Protein AF-A0A3M1D9M0-F1 (afdb_monomer_lite)

pLDDT: mean 82.77, std 16.6, range [44.84, 98.38]

Foldseek 3Di:
DDDDDDPVNVVVVVVPDDDDPPCPPVPPPDPPDPDDPDPPDDDDDDDDDDDDDDCLQWQDVCVVPPVDDHDPQWDWDDQPHGIIIDHPVCVVNVVCSNVPVVPDDDDDDDDDPDDDPLQSVCCQFFVGSPVPGHGPSVVVVVVSD

Sequence (145 aa):
MPRPLSRRSILAGLATTGLLPSASGLLLPRRALAAPPAPDALRFVFVFASGGWDTTRVFAPEFDNGAVDMEADAERATAGNIPFVDHPQRPSVRAFMAANHHRMLVINGVLVRAIAHEICTMLVLTGTSSGFDPDWPTILAAAGE

Secondary structure (DSSP, 8-state):
-PPPPPHHHHHHHHTT----TTGGGTSS----PPPPPPTT---PPP----S---GGGTT---TT-TTS---TT-EEEEETTEEEEE-TT-HHHHHHHHHHGGG---------S-SSHHHHHHHHHHSSSSS-SPPHHHHHHHHT-

Radius of gyration: 27.48 Å; chains: 1; bounding box: 66×47×77 Å

Structure (mmCIF, N/CA/C/O backbone):
data_AF-A0A3M1D9M0-F1
#
_entry.id   AF-A0A3M1D9M0-F1
#
loop_
_atom_site.group_PDB
_atom_site.id
_atom_site.type_symbol
_atom_site.label_atom_id
_atom_site.label_alt_id
_atom_site.label_comp_id
_atom_site.label_asym_id
_atom_site.label_entity_id
_atom_site.label_seq_id
_atom_site.pdbx_PDB_ins_code
_atom_site.Cartn_x
_atom_site.Cartn_y
_atom_site.Cartn_z
_atom_site.occupancy
_atom_site.B_iso_or_equiv
_atom_site.auth_seq_id
_atom_site.auth_comp_id
_atom_site.auth_asym_id
_atom_site.auth_atom_id
_atom_site.pdbx_PDB_model_num
ATOM 1 N N . MET A 1 1 ? -47.153 31.332 34.568 1.00 46.56 1 MET A N 1
ATOM 2 C CA . MET A 1 1 ? -46.241 30.462 33.790 1.00 46.56 1 MET A CA 1
ATOM 3 C C . MET A 1 1 ? -44.882 30.435 34.477 1.00 46.56 1 MET A C 1
ATOM 5 O O . MET A 1 1 ? -44.347 31.516 34.703 1.00 46.56 1 MET A O 1
ATOM 9 N N . PRO A 1 2 ? -44.338 29.267 34.860 1.00 47.97 2 PRO A N 1
ATOM 10 C CA . PRO A 1 2 ? -42.996 29.194 35.429 1.00 47.97 2 PRO A CA 1
ATOM 11 C C . PRO A 1 2 ? -41.937 29.454 34.347 1.00 47.97 2 PRO A C 1
ATOM 13 O O . PRO A 1 2 ? -42.067 29.018 33.205 1.00 47.97 2 PRO A O 1
ATOM 16 N N . ARG A 1 3 ? -40.907 30.222 34.706 1.00 52.94 3 ARG A N 1
ATOM 17 C CA . ARG A 1 3 ? -39.818 30.656 33.820 1.00 52.94 3 ARG A CA 1
ATOM 18 C C . ARG A 1 3 ? -38.847 29.480 33.595 1.00 52.94 3 ARG A C 1
ATOM 20 O O . ARG A 1 3 ? -38.502 28.827 34.579 1.00 52.94 3 ARG A O 1
ATOM 27 N N . PRO A 1 4 ? -38.392 29.189 32.361 1.00 57.00 4 PRO A N 1
ATOM 28 C CA . PRO A 1 4 ? -37.486 28.069 32.116 1.00 57.00 4 PRO A CA 1
ATOM 29 C C . PRO A 1 4 ? -36.134 28.306 32.799 1.00 57.00 4 PRO A C 1
ATOM 31 O O . PRO A 1 4 ? -35.575 29.405 32.742 1.00 57.00 4 PRO A O 1
ATOM 34 N N . LEU A 1 5 ? -35.616 27.270 33.461 1.00 60.16 5 LEU A N 1
ATOM 35 C CA . LEU A 1 5 ? -34.327 27.314 34.147 1.00 60.16 5 LEU A CA 1
ATOM 36 C C . LEU A 1 5 ? -33.201 27.482 33.119 1.00 60.16 5 LEU A C 1
ATOM 38 O O . LEU A 1 5 ? -33.001 26.643 32.244 1.00 60.16 5 LEU A O 1
ATOM 42 N N . SER A 1 6 ? -32.457 28.581 33.226 1.00 71.94 6 SER A N 1
ATOM 43 C CA . SER A 1 6 ? -31.275 28.840 32.403 1.00 71.94 6 SER A CA 1
ATOM 44 C C . SER A 1 6 ? -30.044 28.191 33.033 1.00 71.94 6 SER A C 1
ATOM 46 O O . SER A 1 6 ? -29.883 28.215 34.254 1.00 71.94 6 SER A O 1
ATOM 48 N N . ARG A 1 7 ? -29.119 27.680 32.206 1.00 62.03 7 ARG A N 1
ATOM 49 C CA . ARG A 1 7 ? -27.813 27.148 32.652 1.00 62.03 7 ARG A CA 1
ATOM 50 C C . ARG A 1 7 ? -27.077 28.115 33.593 1.00 62.03 7 ARG A C 1
ATOM 52 O O . ARG A 1 7 ? -26.435 27.673 34.540 1.00 62.03 7 ARG A O 1
ATOM 59 N N . ARG A 1 8 ? -27.224 29.433 33.390 1.00 61.97 8 ARG A N 1
ATOM 60 C CA . ARG A 1 8 ? -26.645 30.463 34.277 1.00 61.97 8 ARG A CA 1
ATOM 61 C C . ARG A 1 8 ? -27.287 30.502 35.666 1.00 61.97 8 ARG A C 1
ATOM 63 O O . ARG A 1 8 ? -26.593 30.776 36.636 1.00 61.97 8 ARG A O 1
ATOM 70 N N . SER A 1 9 ? -28.580 30.208 35.776 1.00 59.84 9 SER A N 1
ATOM 71 C CA . SER A 1 9 ? -29.312 30.192 37.049 1.00 59.84 9 SER A CA 1
ATOM 72 C C . SER A 1 9 ? -28.898 29.011 37.933 1.00 59.84 9 SER A C 1
ATOM 74 O O . SER A 1 9 ? -28.847 29.146 39.150 1.00 59.84 9 SER A O 1
ATOM 76 N N . ILE A 1 10 ? -28.540 27.880 37.319 1.00 64.50 10 ILE A N 1
ATOM 77 C CA . ILE A 1 10 ? -28.060 26.677 38.018 1.00 64.50 10 ILE A CA 1
ATOM 78 C C . ILE A 1 10 ? -26.644 26.900 38.574 1.00 64.50 10 ILE A C 1
ATOM 80 O O . ILE A 1 10 ? -26.376 26.602 39.735 1.00 64.50 10 ILE A O 1
ATOM 84 N N . LEU A 1 11 ? -25.757 27.500 37.773 1.00 62.00 11 LEU A N 1
ATOM 85 C CA . LEU A 1 11 ? -24.395 27.856 38.192 1.00 62.00 11 LEU A CA 1
ATOM 86 C C . LEU A 1 11 ? -24.368 28.915 39.305 1.00 62.00 11 LEU A C 1
ATOM 88 O O . LEU A 1 11 ? -23.539 28.829 40.205 1.00 62.00 11 LEU A O 1
ATOM 92 N N . ALA A 1 12 ? -25.291 29.881 39.282 1.00 56.38 12 ALA A N 1
ATOM 93 C CA . ALA A 1 12 ? -25.406 30.891 40.336 1.00 56.38 12 ALA A CA 1
ATOM 94 C C . ALA A 1 12 ? -25.938 30.315 41.666 1.00 56.38 12 ALA A C 1
ATOM 96 O O . ALA A 1 12 ? -25.491 30.729 42.737 1.00 56.38 12 ALA A O 1
ATOM 97 N N . GLY A 1 13 ? -26.849 29.334 41.608 1.00 53.59 13 GLY A N 1
ATOM 98 C CA . GLY A 1 13 ? -27.367 28.645 42.797 1.00 53.59 13 GLY A CA 1
ATOM 99 C C . GLY A 1 13 ? -26.302 27.829 43.537 1.00 53.59 13 GLY A C 1
ATOM 100 O O . GLY A 1 13 ? -26.264 27.834 44.762 1.00 53.59 13 GLY A O 1
ATOM 101 N N . LEU A 1 14 ? -25.374 27.207 42.804 1.00 55.03 14 LEU A N 1
ATOM 102 C CA . LEU A 1 14 ? -24.268 26.430 43.381 1.00 55.03 14 LEU A CA 1
ATOM 103 C C . LEU A 1 14 ? -23.225 27.281 44.129 1.00 55.03 14 LEU A C 1
ATOM 105 O O . LEU A 1 14 ? -22.502 26.754 44.969 1.00 55.03 14 LEU A O 1
ATOM 109 N N . ALA A 1 15 ? -23.151 28.586 43.854 1.00 51.56 15 ALA A N 1
ATOM 110 C CA . ALA A 1 15 ? -22.187 29.489 44.484 1.00 51.56 15 ALA A CA 1
ATOM 111 C C . ALA A 1 15 ? -22.688 30.125 45.796 1.00 51.56 15 ALA A C 1
ATOM 113 O O . ALA A 1 15 ? -21.895 30.731 46.511 1.00 51.56 15 ALA A O 1
ATOM 114 N N . THR A 1 16 ? -23.985 30.025 46.118 1.00 52.72 16 THR A N 1
ATOM 115 C CA . THR A 1 16 ? -24.608 30.815 47.203 1.00 52.72 16 THR A CA 1
ATOM 116 C C . THR A 1 16 ? -25.132 30.002 48.387 1.00 52.72 16 THR A C 1
ATOM 118 O O . THR A 1 16 ? -25.431 30.583 49.427 1.00 52.72 16 THR A O 1
ATOM 121 N N . THR A 1 17 ? -25.155 28.670 48.314 1.00 50.72 17 THR A N 1
ATOM 122 C CA . THR A 1 17 ? -25.449 27.798 49.466 1.00 50.72 17 THR A CA 1
ATOM 123 C C . THR A 1 17 ? -24.166 27.185 50.021 1.00 50.72 17 THR A C 1
ATOM 125 O O . THR A 1 17 ? -23.873 26.008 49.814 1.00 50.72 17 THR A O 1
ATOM 128 N N . GLY A 1 18 ? -23.373 27.996 50.717 1.00 51.62 18 GLY A N 1
ATOM 129 C CA . GLY A 1 18 ? -22.315 27.496 51.587 1.00 51.62 18 GLY A CA 1
ATOM 130 C C . GLY A 1 18 ? -22.902 27.101 52.939 1.00 51.62 18 GLY A C 1
ATOM 131 O O . GLY A 1 18 ? -23.426 27.969 53.623 1.00 51.62 18 GLY A O 1
ATOM 132 N N . LEU A 1 19 ? -22.829 25.813 53.295 1.00 48.53 19 LEU A N 1
ATOM 133 C CA . LEU A 1 19 ? -22.708 25.276 54.663 1.00 48.53 19 LEU A CA 1
ATOM 134 C C . LEU A 1 19 ? -22.691 23.738 54.591 1.00 48.53 19 LEU A C 1
ATOM 136 O O . LEU A 1 19 ? -23.735 23.110 54.678 1.00 48.53 19 LEU A O 1
ATOM 140 N N . LEU A 1 20 ? -21.504 23.151 54.403 1.00 44.84 20 LEU A N 1
ATOM 141 C CA . LEU A 1 20 ? -21.073 21.845 54.934 1.00 44.84 20 LEU A CA 1
ATOM 142 C C . LEU A 1 20 ? -19.541 21.737 54.698 1.00 44.84 20 LEU A C 1
ATOM 144 O O . LEU A 1 20 ? -19.116 21.794 53.543 1.00 44.84 20 LEU A O 1
ATOM 148 N N . PRO A 1 21 ? -18.685 21.603 55.735 1.00 46.56 21 PRO A N 1
ATOM 149 C CA . PRO A 1 21 ? -17.212 21.619 55.613 1.00 46.56 21 PRO A CA 1
ATOM 150 C C . PRO A 1 21 ? -16.563 20.421 54.888 1.00 46.56 21 PRO A C 1
ATOM 152 O O . PRO A 1 21 ? -15.358 20.218 54.992 1.00 46.56 21 PRO A O 1
ATOM 155 N N . SER A 1 22 ? -17.320 19.606 54.156 1.00 48.50 22 SER A N 1
ATOM 156 C CA . SER A 1 22 ? -16.852 18.344 53.558 1.00 48.50 22 SER A CA 1
ATOM 157 C C . SER A 1 22 ? -16.580 18.418 52.047 1.00 48.50 22 SER A C 1
ATOM 159 O O . SER A 1 22 ? -16.273 17.402 51.428 1.00 48.50 22 SER A O 1
ATOM 161 N N . ALA A 1 23 ? -16.659 19.601 51.428 1.00 49.09 23 ALA A N 1
ATOM 162 C CA . ALA A 1 23 ? -16.561 19.752 49.970 1.00 49.09 23 ALA A CA 1
ATOM 163 C C . ALA A 1 23 ? -15.153 20.070 49.425 1.00 49.09 23 ALA A C 1
ATOM 165 O O . ALA A 1 23 ? -14.988 20.165 48.208 1.00 49.09 23 ALA A O 1
ATOM 166 N N . SER A 1 24 ? -14.115 20.166 50.267 1.00 48.50 24 SER A N 1
ATOM 167 C CA . SER A 1 24 ? -12.732 20.415 49.806 1.00 48.50 24 SER A CA 1
ATOM 168 C C . SER A 1 24 ? -12.184 19.314 48.880 1.00 48.50 24 SER A C 1
ATOM 170 O O . SER A 1 24 ? -11.196 19.529 48.186 1.00 48.50 24 SER A O 1
ATOM 172 N N . GLY A 1 25 ? -12.838 18.145 48.830 1.00 50.94 25 GLY A N 1
ATOM 173 C CA . GLY A 1 25 ? -12.520 17.052 47.905 1.00 50.94 25 GLY A CA 1
ATOM 174 C C . GLY A 1 25 ? -13.241 17.095 46.548 1.00 50.94 25 GLY A C 1
ATOM 175 O O . GLY A 1 25 ? -12.843 16.370 45.640 1.00 50.94 25 GLY A O 1
ATOM 176 N N . LEU A 1 26 ? -14.290 17.915 46.392 1.00 54.47 26 LEU A N 1
ATOM 177 C CA . LEU A 1 26 ? -15.140 17.950 45.187 1.00 54.47 26 LEU A CA 1
ATOM 178 C C . LEU A 1 26 ? -14.679 18.967 44.131 1.00 54.47 26 LEU A C 1
ATOM 180 O O . LEU A 1 26 ? -15.115 18.891 42.987 1.00 54.47 26 LEU A O 1
ATOM 184 N N . LEU A 1 27 ? -13.792 19.895 44.500 1.00 57.09 27 LEU A N 1
ATOM 185 C CA . LEU A 1 27 ? -13.224 20.909 43.599 1.00 57.09 27 LEU A CA 1
ATOM 186 C C . LEU A 1 27 ? -11.786 20.596 43.167 1.00 57.09 27 LEU A C 1
ATOM 188 O O . LEU A 1 27 ? -11.189 21.353 42.404 1.00 57.09 27 LEU A O 1
ATOM 192 N N . LEU A 1 28 ? -11.222 19.481 43.636 1.00 61.28 28 LEU A N 1
ATOM 193 C CA . LEU A 1 28 ? -9.940 19.006 43.138 1.00 61.28 28 LEU A CA 1
ATOM 194 C C . LEU A 1 28 ? -10.162 18.420 41.739 1.00 61.28 28 LEU A C 1
ATOM 196 O O . LEU A 1 28 ? -10.997 17.521 41.599 1.00 61.28 28 LEU A O 1
ATOM 200 N N . PRO A 1 29 ? -9.439 18.883 40.702 1.00 59.84 29 PRO A N 1
ATOM 201 C CA . PRO A 1 29 ? -9.513 18.275 39.386 1.00 59.84 29 PRO A CA 1
ATOM 202 C C . PRO A 1 29 ? -9.077 16.816 39.517 1.00 59.84 29 PRO A C 1
ATOM 204 O O . PRO A 1 29 ? -7.894 16.502 39.662 1.00 59.84 29 PRO A O 1
ATOM 207 N N . ARG A 1 30 ? -10.048 15.901 39.500 1.00 61.09 30 ARG A N 1
ATOM 208 C CA . ARG A 1 30 ? -9.755 14.484 39.347 1.00 61.09 30 ARG A CA 1
ATOM 209 C C . ARG A 1 30 ? -9.168 14.325 37.960 1.00 61.09 30 ARG A C 1
ATOM 211 O O . ARG A 1 30 ? -9.833 14.602 36.965 1.00 61.09 30 ARG A O 1
ATOM 218 N N . ARG A 1 31 ? -7.911 13.889 37.901 1.00 62.56 31 ARG A N 1
ATOM 219 C CA . ARG A 1 31 ? -7.340 13.369 36.663 1.00 62.56 31 ARG A CA 1
ATOM 220 C C . ARG A 1 31 ? -8.233 12.210 36.237 1.00 62.56 31 ARG A C 1
ATOM 222 O O . ARG A 1 31 ? -8.212 11.160 36.874 1.00 62.56 31 ARG A O 1
ATOM 229 N N . ALA A 1 32 ? -9.058 12.434 35.220 1.00 64.44 32 ALA A N 1
ATOM 230 C CA . ALA A 1 32 ? -9.734 11.359 34.524 1.00 64.44 32 ALA A CA 1
ATOM 231 C C . ALA A 1 32 ? -8.634 10.568 33.816 1.00 64.44 32 ALA A C 1
ATOM 233 O O . ALA A 1 32 ? -8.135 10.964 32.766 1.00 64.44 32 ALA A O 1
ATOM 234 N N . LEU A 1 33 ? -8.163 9.515 34.475 1.00 64.75 33 LEU A N 1
ATOM 235 C CA . LEU A 1 33 ? -7.340 8.517 33.823 1.00 64.75 33 LEU A CA 1
ATOM 236 C C . LEU A 1 33 ? -8.290 7.678 32.977 1.00 64.75 33 LEU A C 1
ATOM 238 O O . LEU A 1 33 ? -9.347 7.271 33.463 1.00 64.75 33 LEU A O 1
ATOM 242 N N . ALA A 1 34 ? -7.936 7.463 31.712 1.00 66.56 34 ALA A N 1
ATOM 243 C CA . ALA A 1 34 ? -8.664 6.523 30.877 1.00 66.56 34 ALA A CA 1
ATOM 244 C C . ALA A 1 34 ? -8.737 5.176 31.608 1.00 66.56 34 ALA A C 1
ATOM 246 O O . ALA A 1 34 ? -7.746 4.745 32.209 1.00 66.56 34 ALA A O 1
ATOM 247 N N . ALA A 1 35 ? -9.910 4.538 31.588 1.00 69.38 35 ALA A N 1
ATOM 248 C CA . ALA A 1 35 ? -10.036 3.191 32.119 1.00 69.38 35 ALA A CA 1
ATOM 249 C C . ALA A 1 35 ? -8.995 2.301 31.420 1.00 69.38 35 ALA A C 1
ATOM 251 O O . ALA A 1 35 ? -8.835 2.414 30.197 1.00 69.38 35 ALA A O 1
ATOM 252 N N . PRO A 1 36 ? -8.256 1.461 32.167 1.00 65.06 36 PRO A N 1
ATOM 253 C CA . PRO A 1 36 ? -7.355 0.518 31.536 1.00 65.06 36 PRO A CA 1
ATOM 254 C C . PRO A 1 36 ? -8.180 -0.318 30.550 1.00 65.06 36 PRO A C 1
ATOM 256 O O . PRO A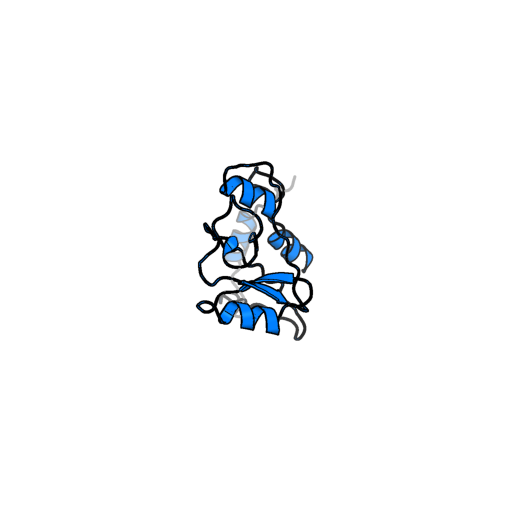 1 36 ? -9.268 -0.775 30.918 1.00 65.06 36 PRO A O 1
ATOM 259 N N . PRO A 1 37 ? -7.723 -0.466 29.294 1.00 69.94 37 PRO A N 1
ATOM 260 C CA . PRO A 1 37 ? -8.419 -1.313 28.341 1.00 69.94 37 PRO A CA 1
ATOM 261 C C . PRO A 1 37 ? -8.579 -2.713 28.940 1.00 69.94 37 PRO A C 1
ATOM 263 O O . PRO A 1 37 ? -7.710 -3.169 29.691 1.00 69.94 37 PRO A O 1
ATOM 266 N N . ALA A 1 38 ? -9.693 -3.379 28.626 1.00 78.44 38 ALA A N 1
ATOM 267 C CA . ALA A 1 38 ? -9.866 -4.773 29.009 1.00 78.44 38 ALA A CA 1
ATOM 268 C C . ALA A 1 38 ? -8.659 -5.599 28.509 1.00 78.44 38 ALA A C 1
ATOM 270 O O . ALA A 1 38 ? -8.071 -5.239 27.483 1.00 78.44 38 ALA A O 1
ATOM 271 N N . PRO A 1 39 ? -8.259 -6.674 29.211 1.00 72.88 39 PRO A N 1
ATOM 272 C CA . PRO A 1 39 ? -7.070 -7.461 28.862 1.00 72.88 39 PRO A CA 1
ATOM 273 C C . PRO A 1 39 ? -7.041 -7.985 27.414 1.00 72.88 39 PRO A C 1
ATOM 275 O O . PRO A 1 39 ? -5.972 -8.286 26.891 1.00 72.88 39 PRO A O 1
ATOM 278 N N . ASP A 1 40 ? -8.203 -8.078 26.773 1.00 79.69 40 ASP A N 1
ATOM 279 C CA . ASP A 1 40 ? -8.458 -8.547 25.412 1.00 79.69 40 ASP A CA 1
ATOM 280 C C . ASP A 1 40 ? -8.942 -7.44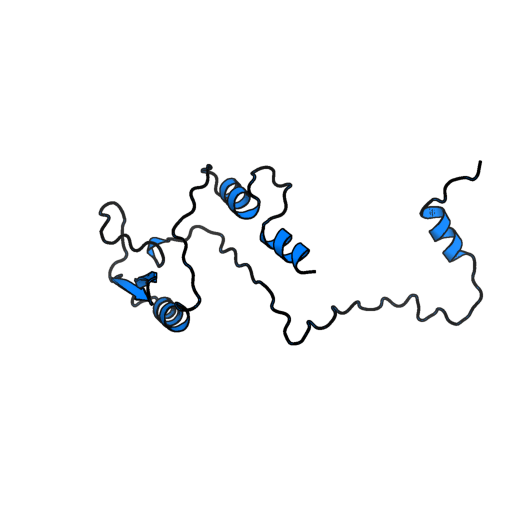0 24.455 1.00 79.69 40 ASP A C 1
ATOM 282 O O . ASP A 1 40 ? -9.274 -7.716 23.300 1.00 79.69 40 ASP A O 1
ATOM 286 N N . ALA A 1 41 ? -8.965 -6.178 24.893 1.00 78.94 41 ALA A N 1
ATOM 287 C CA . ALA A 1 41 ? -9.398 -5.068 24.057 1.00 78.94 41 ALA A CA 1
ATOM 288 C C . ALA A 1 41 ? -8.372 -4.793 22.948 1.00 78.94 41 ALA A C 1
ATOM 290 O O . ALA A 1 41 ? -7.332 -4.160 23.156 1.00 78.94 41 ALA A O 1
ATOM 291 N N . LEU A 1 42 ? -8.694 -5.244 21.737 1.00 78.19 42 LEU A N 1
ATOM 292 C CA . LEU A 1 42 ? -7.934 -4.921 20.539 1.00 78.19 42 LEU A CA 1
ATOM 293 C C . LEU A 1 42 ? -8.227 -3.485 20.095 1.00 78.19 42 LEU A C 1
ATOM 295 O O . LEU A 1 42 ? -9.358 -3.004 20.151 1.00 78.19 42 LEU A O 1
ATOM 299 N N . ARG A 1 43 ? -7.188 -2.794 19.624 1.00 82.69 43 ARG A N 1
ATOM 300 C CA . ARG A 1 43 ? -7.314 -1.494 18.962 1.00 82.69 43 ARG A CA 1
ATOM 301 C C . ARG A 1 43 ? -7.102 -1.689 17.472 1.00 82.69 43 ARG A C 1
ATOM 303 O O . ARG A 1 43 ? -6.126 -2.319 17.067 1.00 82.69 43 ARG A O 1
ATOM 310 N N . PHE A 1 44 ? -7.996 -1.131 16.666 1.00 87.31 44 PHE A N 1
ATOM 311 C CA . PHE A 1 44 ? -7.765 -1.039 15.234 1.00 87.31 44 PHE A CA 1
ATOM 312 C C . PHE A 1 44 ? -6.837 0.150 14.968 1.00 87.31 44 PHE A C 1
ATOM 314 O O . PHE A 1 44 ? -7.147 1.277 15.352 1.00 87.31 44 PHE A O 1
ATOM 321 N N . VAL A 1 45 ? -5.682 -0.105 14.352 1.00 90.31 45 VAL A N 1
ATOM 322 C CA . VAL A 1 45 ? -4.695 0.933 14.030 1.00 90.31 45 VAL A CA 1
ATOM 323 C C . VAL A 1 45 ? -4.779 1.253 12.547 1.00 90.31 45 VAL A C 1
ATOM 325 O O . VAL A 1 45 ? -4.589 0.380 11.703 1.00 90.31 45 VAL A O 1
ATOM 328 N N . PHE A 1 46 ? -5.031 2.521 12.243 1.00 92.00 46 PHE A N 1
ATOM 329 C CA . PHE A 1 46 ? -5.046 3.046 10.885 1.00 92.00 46 PHE A CA 1
ATOM 330 C C . PHE A 1 46 ? -3.748 3.806 10.635 1.00 92.00 46 PHE A C 1
ATOM 332 O O . PHE A 1 46 ? -3.374 4.677 11.420 1.00 92.00 46 PHE A O 1
ATOM 339 N N . VAL A 1 47 ? -3.057 3.479 9.545 1.00 91.62 47 VAL A N 1
ATOM 340 C CA . VAL A 1 47 ? -1.828 4.165 9.134 1.00 91.62 47 VAL A CA 1
ATOM 341 C C . VAL A 1 47 ? -2.071 4.794 7.774 1.00 91.62 47 VAL A C 1
ATOM 343 O O . VAL A 1 47 ? -2.246 4.090 6.782 1.00 91.62 47 VAL A O 1
ATOM 346 N N . PHE A 1 48 ? -2.072 6.125 7.729 1.00 90.62 48 PHE A N 1
ATOM 347 C CA . PHE A 1 48 ? -2.111 6.879 6.483 1.00 90.62 48 PHE A CA 1
ATOM 348 C C . PHE A 1 48 ? -0.705 7.379 6.153 1.00 90.62 48 PHE A C 1
ATOM 350 O O . PHE A 1 48 ? -0.206 8.329 6.754 1.00 90.62 48 PHE A O 1
ATOM 357 N N . ALA A 1 49 ? -0.051 6.708 5.208 1.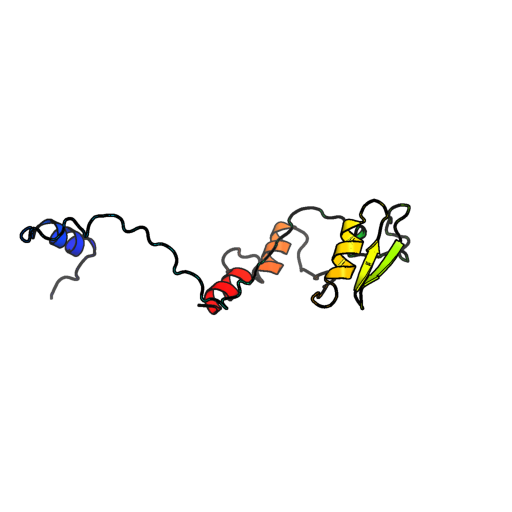00 88.00 49 ALA A N 1
ATOM 358 C CA . ALA A 1 49 ? 1.246 7.122 4.695 1.00 88.00 49 ALA A CA 1
ATOM 359 C C . ALA A 1 49 ? 1.041 8.209 3.627 1.00 88.00 49 ALA A C 1
ATOM 361 O O . ALA A 1 49 ? 0.799 7.908 2.459 1.00 88.00 49 ALA A O 1
ATOM 362 N N . SER A 1 50 ? 1.104 9.482 4.020 1.00 86.12 50 SER A N 1
ATOM 363 C CA . SER A 1 50 ? 0.980 10.608 3.088 1.00 86.12 50 SER A CA 1
ATOM 364 C C . SER A 1 50 ? 2.288 10.866 2.331 1.00 86.12 50 SER A C 1
ATOM 366 O O . SER A 1 50 ? 3.376 10.632 2.854 1.00 86.12 50 SER A O 1
ATOM 368 N N . GLY A 1 51 ? 2.187 11.349 1.091 1.00 82.25 51 GLY A N 1
ATOM 369 C CA . GLY A 1 51 ? 3.341 11.685 0.253 1.00 82.25 51 GLY A CA 1
ATOM 370 C C . GLY A 1 51 ? 3.293 11.052 -1.136 1.00 82.25 51 GLY A C 1
ATOM 371 O O . GLY A 1 51 ? 2.401 10.268 -1.457 1.00 82.25 51 GLY A O 1
ATOM 372 N N . GLY A 1 52 ? 4.256 11.431 -1.977 1.00 76.19 52 GLY A N 1
ATOM 373 C CA . GLY A 1 52 ? 4.487 10.798 -3.273 1.00 76.19 52 GLY A CA 1
ATOM 374 C C . GLY A 1 52 ? 5.349 9.558 -3.087 1.00 76.19 52 GLY A C 1
ATOM 375 O O . GLY A 1 52 ? 6.572 9.660 -3.058 1.00 76.19 52 GLY A O 1
ATOM 376 N N . TRP A 1 53 ? 4.713 8.403 -2.919 1.00 81.12 53 TRP A N 1
ATOM 377 C CA . TRP A 1 53 ? 5.411 7.123 -2.842 1.00 81.12 53 TRP A CA 1
ATOM 378 C C . TRP A 1 53 ? 5.541 6.538 -4.240 1.00 81.12 53 TRP A C 1
ATOM 380 O O . TRP A 1 53 ? 4.560 6.447 -4.979 1.00 81.12 53 TRP A O 1
ATOM 390 N N . ASP A 1 54 ? 6.745 6.109 -4.590 1.00 88.00 54 ASP A N 1
ATOM 391 C CA . ASP A 1 54 ? 6.967 5.362 -5.816 1.00 88.00 54 ASP A CA 1
ATOM 392 C C . ASP A 1 54 ? 6.508 3.911 -5.608 1.00 88.00 54 ASP A C 1
ATOM 394 O O . ASP A 1 54 ? 7.182 3.095 -4.976 1.00 88.00 54 ASP A O 1
ATOM 398 N N . THR A 1 55 ? 5.305 3.602 -6.092 1.00 90.06 55 THR A N 1
ATOM 399 C CA . THR A 1 55 ? 4.693 2.275 -5.918 1.00 90.06 55 THR A CA 1
ATOM 400 C C . THR A 1 55 ? 5.478 1.166 -6.617 1.00 90.06 55 THR A C 1
ATOM 402 O O . THR A 1 55 ? 5.414 0.016 -6.169 1.00 90.06 55 THR A O 1
ATOM 405 N N . THR A 1 56 ? 6.295 1.504 -7.623 1.00 93.75 56 THR A N 1
ATOM 406 C CA . THR A 1 56 ? 7.177 0.554 -8.319 1.00 93.75 56 THR A CA 1
ATOM 407 C C . THR A 1 56 ? 8.289 0.018 -7.417 1.00 93.75 56 THR A C 1
ATOM 409 O O . THR A 1 56 ? 8.900 -0.996 -7.727 1.00 93.75 56 THR A O 1
ATOM 412 N N . ARG A 1 57 ? 8.511 0.615 -6.235 1.00 93.94 57 ARG A N 1
ATOM 413 C CA . ARG A 1 57 ? 9.501 0.125 -5.263 1.00 93.94 57 ARG A CA 1
ATOM 414 C C . ARG A 1 57 ? 9.063 -1.132 -4.513 1.00 93.94 57 ARG A C 1
ATOM 416 O O . ARG A 1 57 ? 9.933 -1.813 -3.968 1.00 93.94 57 ARG A O 1
ATOM 423 N N . VAL A 1 58 ? 7.754 -1.411 -4.417 1.00 94.75 58 VAL A N 1
ATOM 424 C CA . VAL A 1 58 ? 7.225 -2.573 -3.669 1.00 94.75 58 VAL A CA 1
ATOM 425 C C . VAL A 1 58 ? 5.957 -3.154 -4.298 1.00 94.75 58 VAL A C 1
ATOM 427 O O . VAL A 1 58 ? 5.938 -4.335 -4.625 1.00 94.75 58 VAL A O 1
ATOM 430 N N . PHE A 1 59 ? 4.885 -2.371 -4.440 1.00 93.56 59 PHE A N 1
ATOM 431 C CA . PHE A 1 59 ? 3.538 -2.913 -4.688 1.00 93.56 59 PHE A CA 1
ATOM 432 C C . PHE A 1 59 ? 3.089 -2.888 -6.157 1.00 93.56 59 PHE A C 1
ATOM 434 O O . PHE A 1 59 ? 2.068 -3.490 -6.482 1.00 93.56 59 PHE A O 1
ATOM 441 N N . ALA A 1 60 ? 3.863 -2.272 -7.053 1.00 94.00 60 ALA A N 1
ATOM 442 C CA . ALA A 1 60 ? 3.605 -2.254 -8.494 1.00 94.00 60 ALA A CA 1
ATOM 443 C C . ALA A 1 60 ? 4.740 -2.954 -9.278 1.00 94.00 60 ALA A C 1
ATOM 445 O O . ALA A 1 60 ? 5.626 -2.286 -9.809 1.00 94.00 60 ALA A O 1
ATOM 446 N N . PRO A 1 61 ? 4.765 -4.303 -9.335 1.00 95.12 61 PRO A N 1
ATOM 447 C CA . PRO A 1 61 ? 5.785 -5.060 -10.061 1.00 95.12 61 PRO A CA 1
ATOM 448 C C . PRO A 1 61 ? 5.505 -5.081 -11.574 1.00 95.12 61 PRO A C 1
ATOM 450 O O . PRO A 1 61 ? 5.106 -6.104 -12.143 1.00 95.12 61 PRO A O 1
ATOM 453 N N . GLU A 1 62 ? 5.740 -3.937 -12.210 1.00 95.44 62 GLU A N 1
ATOM 454 C CA . GLU A 1 62 ? 5.446 -3.612 -13.613 1.00 95.44 62 GLU A CA 1
ATOM 455 C C . GLU A 1 62 ? 6.580 -4.004 -14.585 1.00 95.44 62 GLU A C 1
ATOM 457 O O . GLU A 1 62 ? 6.769 -3.381 -15.622 1.00 95.44 62 GLU A O 1
ATOM 462 N N . PHE A 1 63 ? 7.336 -5.065 -14.287 1.00 96.50 63 PHE A N 1
ATOM 463 C CA . PHE A 1 63 ? 8.499 -5.491 -15.089 1.00 96.50 63 PHE A CA 1
ATOM 464 C C . PHE A 1 63 ? 8.192 -5.824 -16.558 1.00 96.50 63 PHE A C 1
ATOM 466 O O . PHE A 1 63 ? 9.087 -5.780 -17.397 1.00 96.50 63 PHE A O 1
ATOM 473 N N . ASP A 1 64 ? 6.940 -6.157 -16.869 1.00 96.06 64 ASP A N 1
ATOM 474 C CA . ASP A 1 64 ? 6.493 -6.505 -18.223 1.00 96.06 64 ASP A CA 1
ATOM 475 C C . ASP A 1 64 ? 5.927 -5.289 -18.985 1.00 96.06 64 ASP A C 1
ATOM 477 O O . ASP A 1 64 ? 5.493 -5.401 -20.133 1.00 96.06 64 ASP A O 1
ATOM 481 N N . ASN A 1 65 ? 5.916 -4.115 -18.350 1.00 95.69 65 ASN A N 1
ATOM 482 C CA . ASN A 1 65 ? 5.370 -2.883 -18.889 1.00 95.69 65 ASN A CA 1
ATOM 483 C C . ASN A 1 65 ? 6.501 -1.954 -19.341 1.00 95.69 65 ASN A C 1
ATOM 485 O O . ASN A 1 65 ? 7.065 -1.203 -18.553 1.00 95.69 65 ASN A O 1
ATOM 489 N N . GLY A 1 66 ? 6.796 -1.952 -20.643 1.00 95.88 66 GLY A N 1
ATOM 490 C CA . GLY A 1 66 ? 7.864 -1.121 -21.216 1.00 95.88 66 GLY A CA 1
ATOM 491 C C . GLY A 1 66 ? 7.650 0.398 -21.111 1.00 95.88 66 GLY A C 1
ATOM 492 O O . GLY A 1 66 ? 8.536 1.152 -21.500 1.00 95.88 66 GLY A O 1
ATOM 493 N N . ALA A 1 67 ? 6.493 0.859 -20.620 1.00 96.81 67 ALA A N 1
ATOM 494 C CA . ALA A 1 67 ? 6.237 2.269 -20.321 1.00 96.81 67 ALA A CA 1
ATOM 495 C C . ALA A 1 67 ? 6.582 2.654 -18.869 1.00 96.81 67 ALA A C 1
ATOM 497 O O . ALA A 1 67 ? 6.453 3.825 -18.509 1.00 96.81 67 ALA A O 1
ATOM 498 N N . VAL A 1 68 ? 6.990 1.690 -18.039 1.00 94.88 68 VAL A N 1
ATOM 499 C CA . VAL A 1 68 ? 7.340 1.892 -16.632 1.00 94.88 68 VAL A CA 1
ATOM 500 C C . VAL A 1 68 ? 8.821 1.595 -16.439 1.00 94.88 68 VAL A C 1
ATOM 502 O O . VAL A 1 68 ? 9.308 0.528 -16.805 1.00 94.88 68 VAL A O 1
ATOM 505 N N . ASP A 1 69 ? 9.538 2.556 -15.862 1.00 94.00 69 ASP A N 1
ATOM 506 C CA . ASP A 1 69 ? 10.924 2.358 -15.451 1.00 94.00 69 ASP A CA 1
ATOM 507 C C . ASP A 1 69 ? 10.956 1.568 -14.140 1.00 94.00 69 ASP A C 1
ATOM 509 O O . ASP A 1 69 ? 10.316 1.952 -13.158 1.00 94.00 69 ASP A O 1
ATOM 513 N N . MET A 1 70 ? 11.692 0.461 -14.138 1.00 96.06 70 MET A N 1
ATOM 514 C CA . MET A 1 70 ? 11.944 -0.346 -12.949 1.00 96.06 70 MET A CA 1
ATOM 515 C C . MET A 1 70 ? 13.397 -0.145 -12.534 1.00 96.06 70 MET A C 1
ATOM 517 O O . MET A 1 70 ? 14.285 -0.059 -13.380 1.00 96.06 70 MET A O 1
ATOM 521 N N . GLU A 1 71 ? 13.655 -0.092 -11.229 1.00 94.75 71 GLU A N 1
ATOM 522 C CA . GLU A 1 71 ? 15.020 0.072 -10.729 1.00 94.75 71 GLU A CA 1
ATOM 523 C C . GLU A 1 71 ? 15.956 -1.024 -11.254 1.00 94.75 71 GLU A C 1
ATOM 525 O O . GLU A 1 71 ? 15.585 -2.199 -11.338 1.00 94.75 71 GLU A O 1
ATOM 530 N N . ALA A 1 72 ? 17.209 -0.650 -11.522 1.00 95.12 72 ALA A N 1
ATOM 531 C CA . ALA A 1 72 ? 18.270 -1.625 -11.732 1.00 95.12 72 ALA A CA 1
ATOM 532 C C . ALA A 1 72 ? 18.363 -2.572 -10.524 1.00 95.12 72 ALA A C 1
ATOM 534 O O . ALA A 1 72 ? 18.179 -2.146 -9.388 1.00 95.12 72 ALA A O 1
ATOM 535 N N . ASP A 1 73 ? 18.642 -3.848 -10.780 1.00 96.56 73 ASP A N 1
ATOM 536 C CA . ASP A 1 73 ? 18.736 -4.915 -9.772 1.00 96.56 73 ASP A CA 1
ATOM 537 C C . ASP A 1 73 ? 17.438 -5.212 -8.992 1.00 96.56 73 ASP A C 1
ATOM 539 O O . ASP A 1 73 ? 17.447 -6.064 -8.099 1.00 96.56 73 ASP A O 1
ATOM 543 N N . ALA A 1 74 ? 16.313 -4.561 -9.318 1.00 97.44 74 ALA A N 1
ATOM 544 C CA . ALA A 1 74 ? 15.014 -4.966 -8.801 1.00 97.44 74 ALA A CA 1
ATOM 545 C C . ALA A 1 74 ? 14.552 -6.267 -9.461 1.00 97.44 74 ALA A C 1
ATOM 547 O O . ALA A 1 74 ? 14.713 -6.474 -10.664 1.00 97.44 74 ALA A O 1
ATOM 548 N N . GLU A 1 75 ? 13.909 -7.124 -8.674 1.00 97.25 75 GLU A N 1
ATOM 549 C CA . GLU A 1 75 ? 13.382 -8.396 -9.151 1.00 97.25 75 GLU A CA 1
ATOM 550 C C . GLU A 1 75 ? 11.928 -8.612 -8.733 1.00 97.25 75 GLU A C 1
ATOM 552 O O . GLU A 1 75 ? 11.454 -8.133 -7.696 1.00 97.25 75 GLU A O 1
ATOM 557 N N . ARG A 1 76 ? 11.198 -9.368 -9.558 1.00 97.44 76 ARG A N 1
ATOM 558 C CA . ARG A 1 76 ? 9.856 -9.832 -9.216 1.00 97.44 76 ARG A CA 1
ATOM 559 C C . ARG A 1 76 ? 9.974 -10.901 -8.133 1.00 97.44 76 ARG A C 1
ATOM 561 O O . ARG A 1 76 ? 10.579 -11.946 -8.352 1.00 97.44 76 ARG A O 1
ATOM 568 N N . ALA A 1 77 ? 9.322 -10.672 -7.001 1.00 97.44 77 ALA A N 1
ATOM 569 C CA . ALA A 1 77 ? 9.222 -11.629 -5.911 1.00 97.44 77 ALA A CA 1
ATOM 570 C C . ALA A 1 77 ? 7.757 -11.894 -5.542 1.00 97.44 77 ALA A C 1
ATOM 572 O O . ALA A 1 77 ? 6.822 -11.237 -6.010 1.00 97.44 77 ALA A O 1
ATOM 573 N N . THR A 1 78 ? 7.525 -12.915 -4.720 1.00 97.75 78 THR A N 1
ATOM 574 C CA . THR A 1 78 ? 6.189 -13.260 -4.226 1.00 97.75 78 THR A CA 1
ATOM 575 C C . THR A 1 78 ? 6.286 -13.804 -2.807 1.00 97.75 78 THR A C 1
ATOM 577 O O . THR A 1 78 ? 7.160 -14.615 -2.509 1.00 97.75 78 THR A O 1
ATOM 580 N N . ALA A 1 79 ? 5.387 -13.357 -1.930 1.00 97.62 79 ALA A N 1
ATOM 581 C CA . ALA A 1 79 ? 5.200 -13.920 -0.596 1.00 97.62 79 ALA A CA 1
ATOM 582 C C . ALA A 1 79 ? 3.756 -14.425 -0.477 1.00 97.62 79 ALA A C 1
ATOM 584 O O . ALA A 1 79 ? 2.807 -13.642 -0.537 1.00 97.62 79 ALA A O 1
ATOM 585 N N . GLY A 1 80 ? 3.577 -15.744 -0.374 1.00 96.00 80 GLY A N 1
ATOM 586 C CA . GLY A 1 80 ? 2.263 -16.371 -0.531 1.00 96.00 80 GLY A CA 1
ATOM 587 C C . GLY A 1 80 ? 1.703 -16.134 -1.935 1.00 96.00 80 GLY A C 1
ATOM 588 O O . GLY A 1 80 ? 2.284 -16.583 -2.917 1.00 96.00 80 GLY A O 1
ATOM 589 N N . ASN A 1 81 ? 0.588 -15.412 -2.027 1.00 95.38 81 ASN A N 1
ATOM 590 C CA . ASN A 1 81 ? -0.037 -14.978 -3.281 1.00 95.38 81 ASN A CA 1
ATOM 591 C C . ASN A 1 81 ? 0.137 -13.473 -3.557 1.00 95.38 81 ASN A C 1
ATOM 593 O O . ASN A 1 81 ? -0.528 -12.940 -4.443 1.00 95.38 81 ASN A O 1
ATOM 597 N N . ILE A 1 82 ? 0.983 -12.779 -2.790 1.00 97.31 82 ILE A N 1
ATOM 598 C CA . ILE A 1 82 ? 1.181 -11.334 -2.904 1.00 97.31 82 ILE A CA 1
ATOM 599 C C . ILE A 1 82 ? 2.445 -11.076 -3.733 1.00 97.31 82 ILE A C 1
ATOM 601 O O . ILE A 1 82 ? 3.551 -11.333 -3.238 1.00 97.31 82 ILE A O 1
ATOM 605 N N . PRO A 1 83 ? 2.318 -10.590 -4.982 1.00 96.62 83 PRO A N 1
ATOM 606 C CA . PRO A 1 83 ? 3.470 -10.191 -5.774 1.00 96.62 83 PRO A CA 1
ATOM 607 C C . PRO A 1 83 ? 4.041 -8.875 -5.238 1.00 96.62 83 PRO A C 1
ATOM 609 O O . PRO A 1 83 ? 3.294 -7.987 -4.824 1.00 96.62 83 PRO A O 1
ATOM 612 N N . PHE A 1 84 ? 5.365 -8.743 -5.253 1.00 97.44 84 PHE A N 1
ATOM 613 C CA . PHE A 1 84 ? 6.043 -7.509 -4.869 1.00 97.44 84 PHE A CA 1
ATOM 614 C C . PHE A 1 84 ? 7.374 -7.344 -5.604 1.00 97.44 84 PHE A C 1
ATOM 616 O O . PHE A 1 84 ? 7.889 -8.282 -6.215 1.00 97.44 84 PHE A O 1
ATOM 623 N N . VAL A 1 85 ? 7.911 -6.132 -5.546 1.00 97.94 85 VAL A N 1
ATOM 624 C CA . VAL A 1 85 ? 9.234 -5.773 -6.054 1.00 97.94 85 VAL A CA 1
ATOM 625 C C . VAL A 1 85 ? 10.239 -5.934 -4.928 1.00 97.94 85 VAL A C 1
ATOM 627 O O . VAL A 1 85 ? 10.136 -5.255 -3.903 1.00 97.94 85 VAL A O 1
ATOM 630 N N . ASP A 1 86 ? 11.192 -6.842 -5.110 1.00 98.00 86 ASP A N 1
ATOM 631 C CA . ASP A 1 86 ? 12.321 -6.970 -4.201 1.00 98.00 86 ASP A CA 1
ATOM 632 C C . ASP A 1 86 ? 13.562 -6.268 -4.742 1.00 98.00 86 ASP A C 1
ATOM 634 O O . ASP A 1 86 ? 13.715 -6.085 -5.948 1.00 98.00 86 ASP A O 1
ATOM 638 N N . HIS A 1 87 ? 14.439 -5.854 -3.831 1.00 98.06 87 HIS A N 1
ATOM 639 C CA . HIS A 1 87 ? 15.669 -5.172 -4.191 1.00 98.06 87 HIS A CA 1
ATOM 640 C C . HIS A 1 87 ? 16.749 -5.388 -3.119 1.00 98.06 87 HIS A C 1
ATOM 642 O O . HIS A 1 87 ? 16.466 -5.222 -1.925 1.00 98.06 87 HIS A O 1
ATOM 648 N N . PRO A 1 88 ? 18.015 -5.654 -3.496 1.00 97.75 88 PRO A N 1
ATOM 649 C CA . PRO A 1 88 ? 19.089 -5.958 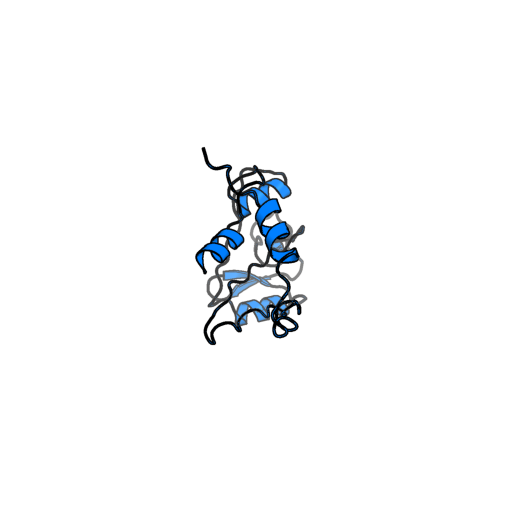-2.544 1.00 97.75 88 PRO A CA 1
ATOM 650 C C . PRO A 1 88 ? 19.387 -4.819 -1.556 1.00 97.75 88 PRO A C 1
ATOM 652 O O . PRO A 1 88 ? 19.787 -5.072 -0.423 1.00 97.75 88 PRO A O 1
ATOM 655 N N . GLN A 1 89 ? 19.150 -3.561 -1.941 1.00 97.19 89 GLN A N 1
ATOM 656 C CA . GLN A 1 89 ? 19.295 -2.401 -1.041 1.00 97.19 89 GLN A CA 1
ATOM 657 C C . GLN A 1 89 ? 18.110 -2.208 -0.073 1.00 97.19 89 GLN A C 1
ATOM 659 O O . GLN A 1 89 ? 18.170 -1.341 0.798 1.00 97.19 89 GLN A O 1
ATOM 664 N N . ARG A 1 90 ? 17.030 -2.995 -0.196 1.00 96.00 90 ARG A N 1
ATOM 665 C CA . ARG A 1 90 ? 15.846 -2.946 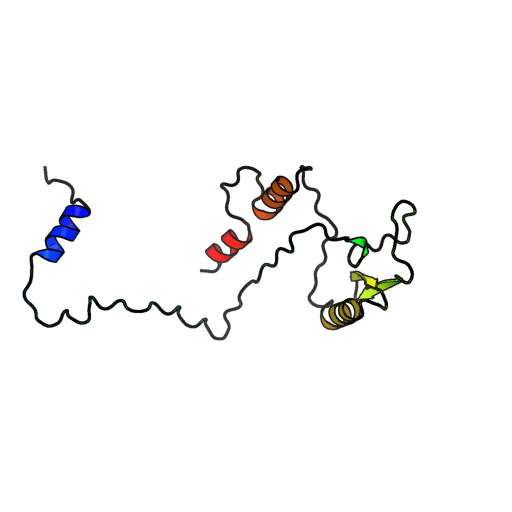0.681 1.00 96.00 90 ARG A CA 1
ATOM 666 C C . ARG A 1 90 ? 15.537 -4.311 1.315 1.00 96.00 90 ARG A C 1
ATOM 668 O O . ARG A 1 90 ? 14.393 -4.767 1.258 1.00 96.00 90 ARG A O 1
ATOM 675 N N . PRO A 1 91 ? 16.500 -4.954 2.005 1.00 97.31 91 PRO A N 1
ATOM 676 C CA . PRO A 1 91 ? 16.296 -6.289 2.575 1.00 97.31 91 PRO A CA 1
ATOM 677 C C . PRO A 1 91 ? 15.172 -6.331 3.624 1.00 97.31 91 PRO A C 1
ATOM 679 O O . PRO A 1 91 ? 14.587 -7.385 3.875 1.00 97.31 91 PRO A O 1
ATOM 682 N N . SER A 1 92 ? 14.831 -5.181 4.219 1.00 97.81 92 SER A N 1
ATOM 683 C CA . SER A 1 92 ? 13.707 -5.041 5.144 1.00 97.81 92 SER A CA 1
ATOM 684 C C . SER A 1 92 ? 12.353 -5.351 4.499 1.00 97.81 92 SER A C 1
ATOM 686 O O . SER A 1 92 ? 11.489 -5.892 5.185 1.00 97.81 92 SER A O 1
ATOM 688 N N . VAL A 1 93 ? 12.165 -5.076 3.202 1.00 96.81 93 VAL A N 1
ATOM 689 C CA . VAL A 1 93 ? 10.921 -5.390 2.478 1.00 96.81 93 VAL A CA 1
ATOM 690 C C . VAL A 1 93 ? 10.747 -6.902 2.385 1.00 96.81 93 VAL A C 1
ATOM 692 O O . VAL A 1 93 ? 9.736 -7.428 2.850 1.00 96.81 93 VAL A O 1
ATOM 695 N N . ARG A 1 94 ? 11.761 -7.620 1.885 1.00 97.56 94 ARG A N 1
ATOM 696 C CA . ARG A 1 94 ? 11.762 -9.090 1.838 1.00 97.56 94 ARG A CA 1
ATOM 697 C C . ARG A 1 94 ? 11.518 -9.707 3.211 1.00 97.56 94 ARG A C 1
ATOM 699 O O . ARG A 1 94 ? 10.664 -10.582 3.338 1.00 97.56 94 ARG A O 1
ATOM 706 N N . ALA A 1 95 ? 12.222 -9.233 4.240 1.00 98.31 95 ALA A N 1
ATOM 707 C CA . ALA A 1 95 ? 12.048 -9.728 5.604 1.00 98.31 95 ALA A CA 1
ATOM 708 C C . ALA A 1 95 ? 10.617 -9.502 6.125 1.00 98.31 95 ALA A C 1
ATOM 710 O O . ALA A 1 95 ? 10.018 -10.408 6.708 1.00 98.31 95 ALA A O 1
ATOM 711 N N . PHE A 1 96 ? 10.041 -8.322 5.875 1.00 97.81 96 PHE A N 1
ATOM 712 C CA . PHE A 1 96 ? 8.676 -7.997 6.282 1.00 97.81 96 PHE A CA 1
ATOM 713 C C . PHE A 1 96 ? 7.640 -8.881 5.582 1.00 97.81 96 PHE A C 1
ATOM 715 O O . PHE A 1 96 ? 6.777 -9.453 6.252 1.00 97.81 96 PHE A O 1
ATOM 722 N N . MET A 1 97 ? 7.743 -9.029 4.259 1.00 98.06 97 MET A N 1
ATOM 723 C CA . MET A 1 97 ? 6.826 -9.851 3.464 1.00 98.06 97 MET A CA 1
ATOM 724 C C . MET A 1 97 ? 6.903 -11.320 3.890 1.00 98.06 97 MET A C 1
ATOM 726 O O . MET A 1 97 ? 5.872 -11.954 4.127 1.00 98.06 97 MET A O 1
ATOM 730 N N . ALA A 1 98 ? 8.114 -11.850 4.086 1.00 97.81 98 ALA A N 1
ATOM 731 C CA . ALA A 1 98 ? 8.315 -13.212 4.572 1.00 97.81 98 ALA A CA 1
ATOM 732 C C . ALA A 1 98 ? 7.619 -13.441 5.925 1.00 97.81 98 ALA A C 1
ATOM 734 O O . ALA A 1 98 ? 6.888 -14.419 6.079 1.00 97.81 98 ALA A O 1
ATOM 735 N N . ALA A 1 99 ? 7.776 -12.511 6.870 1.00 98.38 99 ALA A N 1
ATOM 736 C CA . ALA A 1 99 ? 7.207 -12.636 8.207 1.00 98.38 99 ALA A CA 1
ATOM 737 C C . ALA A 1 99 ? 5.680 -12.432 8.266 1.00 98.38 99 ALA A C 1
ATOM 739 O O . ALA A 1 99 ? 5.029 -13.031 9.120 1.00 98.38 99 ALA A O 1
ATOM 740 N N . ASN A 1 100 ? 5.092 -11.609 7.387 1.00 98.19 100 ASN A N 1
ATOM 741 C CA . ASN A 1 100 ? 3.726 -11.101 7.589 1.00 98.19 100 ASN A CA 1
ATOM 742 C C . ASN A 1 10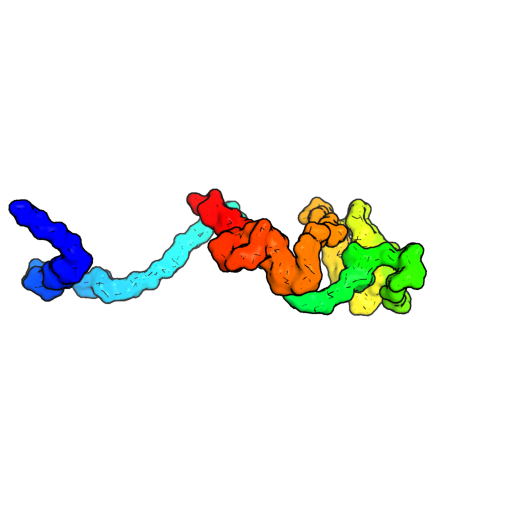0 ? 2.707 -11.453 6.495 1.00 98.19 100 ASN A C 1
ATOM 744 O O . ASN A 1 100 ? 1.514 -11.306 6.754 1.00 98.19 100 ASN A O 1
ATOM 748 N N . HIS A 1 101 ? 3.114 -11.946 5.317 1.00 97.94 101 HIS A N 1
ATOM 749 C CA . HIS A 1 101 ? 2.202 -12.116 4.167 1.00 97.94 101 HIS A CA 1
ATOM 750 C C . HIS A 1 101 ? 0.915 -12.902 4.479 1.00 97.94 101 HIS A C 1
ATOM 752 O O . HIS A 1 101 ? -0.151 -12.560 3.981 1.00 97.94 101 HIS A O 1
ATOM 758 N N . HIS A 1 102 ? 0.981 -13.910 5.353 1.00 98.06 102 HIS A N 1
ATOM 759 C CA . HIS A 1 102 ? -0.162 -14.737 5.761 1.00 98.06 102 HIS A CA 1
ATOM 760 C C . HIS A 1 102 ? -1.277 -13.972 6.507 1.00 98.06 102 HIS A C 1
ATOM 762 O O . HIS A 1 102 ? -2.359 -14.515 6.717 1.00 98.06 102 HIS A O 1
ATOM 768 N N . ARG A 1 103 ? -1.028 -12.722 6.920 1.00 96.69 103 ARG A N 1
ATOM 769 C CA . ARG A 1 103 ? -1.988 -11.823 7.590 1.00 96.69 103 ARG A CA 1
ATOM 770 C C . ARG A 1 103 ? -2.260 -10.551 6.787 1.00 96.69 103 ARG A C 1
ATOM 772 O O . ARG A 1 103 ? -2.806 -9.595 7.333 1.00 96.69 103 ARG A O 1
ATOM 779 N N . MET A 1 104 ? -1.841 -10.509 5.524 1.00 96.62 104 MET A N 1
ATOM 780 C CA . MET A 1 104 ? -1.912 -9.316 4.688 1.00 96.62 104 MET A CA 1
ATOM 781 C C . MET A 1 104 ? -2.959 -9.467 3.587 1.00 96.62 104 MET A C 1
ATOM 783 O O . MET A 1 104 ? -3.086 -10.514 2.959 1.00 96.62 104 MET A O 1
ATOM 787 N N . LEU A 1 105 ? -3.655 -8.366 3.316 1.00 94.88 105 LEU A N 1
ATOM 788 C CA . LEU A 1 105 ? -4.396 -8.138 2.084 1.00 94.88 105 LEU A CA 1
ATOM 789 C C . LEU A 1 105 ? -3.802 -6.892 1.429 1.00 94.88 105 LEU A C 1
ATOM 791 O O . LEU A 1 105 ? -3.716 -5.845 2.068 1.00 94.88 105 LEU A O 1
ATOM 795 N N . VAL A 1 106 ? -3.394 -7.011 0.169 1.00 93.62 106 VAL A N 1
ATOM 796 C CA . VAL A 1 106 ? -2.873 -5.890 -0.620 1.00 93.62 106 VAL A CA 1
ATOM 797 C C . VAL A 1 106 ? -3.874 -5.568 -1.721 1.00 93.62 106 VAL A C 1
ATOM 799 O O . VAL A 1 106 ? -4.280 -6.452 -2.473 1.00 93.62 106 VAL A O 1
ATOM 802 N N . ILE A 1 107 ? -4.274 -4.300 -1.800 1.00 91.81 107 ILE A N 1
ATOM 803 C CA . ILE A 1 107 ? -5.173 -3.777 -2.830 1.00 91.81 107 ILE A CA 1
ATOM 804 C C . ILE A 1 107 ? -4.359 -2.814 -3.693 1.00 91.81 107 ILE A C 1
ATOM 806 O O . ILE A 1 107 ? -3.993 -1.727 -3.247 1.00 91.81 107 ILE A O 1
ATOM 810 N N . ASN A 1 108 ? -4.062 -3.228 -4.925 1.00 88.00 108 ASN A N 1
ATOM 811 C CA . ASN A 1 108 ? -3.290 -2.428 -5.871 1.00 88.00 108 ASN A CA 1
ATOM 812 C C . ASN A 1 108 ? -4.207 -1.451 -6.606 1.00 88.00 108 ASN A C 1
ATOM 814 O O . ASN A 1 108 ? -4.794 -1.771 -7.637 1.00 88.00 108 ASN A O 1
ATOM 818 N N . GLY A 1 109 ? -4.302 -0.249 -6.042 1.00 83.31 109 GLY A N 1
ATOM 819 C CA . GLY A 1 109 ? -5.034 0.867 -6.619 1.00 83.31 109 GLY A CA 1
ATOM 820 C C . GLY A 1 109 ? -6.515 0.886 -6.250 1.00 83.31 109 GLY A C 1
ATOM 821 O O . GLY A 1 109 ? -7.181 -0.134 -6.094 1.00 83.31 109 GLY A O 1
ATOM 822 N N . VAL A 1 110 ? -7.034 2.103 -6.130 1.00 85.00 110 VAL A N 1
ATOM 823 C CA . VAL A 1 110 ? -8.460 2.393 -6.007 1.00 85.00 110 VAL A CA 1
ATOM 824 C C . VAL A 1 110 ? -8.751 3.480 -7.026 1.00 85.00 110 VAL A C 1
ATOM 826 O O . VAL A 1 110 ? -8.102 4.526 -7.021 1.00 85.00 110 VAL A O 1
ATOM 829 N N . LEU A 1 111 ? -9.705 3.236 -7.923 1.00 86.88 111 LEU A N 1
ATOM 830 C CA . LEU A 1 111 ? -10.142 4.271 -8.849 1.00 86.88 111 LEU A CA 1
ATOM 831 C C . LEU A 1 111 ? -10.952 5.308 -8.072 1.00 86.88 111 LEU A C 1
ATOM 833 O O . LEU A 1 111 ? -12.058 5.029 -7.610 1.00 86.88 111 LEU A O 1
ATOM 837 N N . VAL A 1 112 ? -10.416 6.520 -7.980 1.00 86.94 112 VAL A N 1
ATOM 838 C CA . VAL A 1 112 ? -11.098 7.658 -7.368 1.00 86.94 112 VAL A CA 1
ATOM 839 C C . VAL A 1 112 ? -11.430 8.660 -8.463 1.00 86.94 112 VAL A C 1
ATOM 841 O O . VAL A 1 112 ? -10.601 8.957 -9.319 1.00 86.94 112 VAL A O 1
ATOM 844 N N . ARG A 1 113 ? -12.660 9.179 -8.474 1.00 86.88 113 ARG A N 1
ATOM 845 C CA . ARG A 1 113 ? -13.159 10.085 -9.526 1.00 86.88 113 ARG A CA 1
ATOM 846 C C . ARG A 1 113 ? -12.648 11.523 -9.339 1.00 86.88 113 ARG A C 1
ATOM 848 O O . ARG A 1 113 ? -13.431 12.466 -9.389 1.00 86.88 113 ARG A O 1
ATOM 855 N N . ALA A 1 114 ? -11.353 11.686 -9.087 1.00 86.75 114 ALA A N 1
ATOM 856 C CA . ALA A 1 114 ? -10.684 12.965 -8.889 1.00 86.75 114 ALA A CA 1
ATOM 857 C C . ALA A 1 114 ? -9.197 12.862 -9.270 1.00 86.75 114 ALA A C 1
ATOM 859 O O . ALA A 1 114 ? -8.622 11.779 -9.279 1.00 86.75 114 ALA A O 1
ATOM 860 N N . ILE A 1 115 ? -8.588 14.005 -9.592 1.00 86.69 115 ILE A N 1
ATOM 861 C CA . ILE A 1 115 ? -7.152 14.114 -9.918 1.00 86.69 115 ILE A CA 1
ATOM 862 C C . ILE A 1 115 ? -6.396 14.823 -8.783 1.00 86.69 115 ILE A C 1
ATOM 864 O O . ILE A 1 115 ? -5.229 14.544 -8.526 1.00 86.69 115 ILE A O 1
ATOM 868 N N . ALA A 1 116 ? -7.064 15.729 -8.065 1.00 91.12 116 ALA A N 1
ATOM 869 C CA . ALA A 1 116 ? -6.473 16.439 -6.940 1.00 91.12 116 ALA A CA 1
ATOM 870 C C . ALA A 1 116 ? -6.288 15.496 -5.742 1.00 91.12 116 ALA A C 1
ATOM 872 O O . ALA A 1 116 ? -7.264 14.954 -5.225 1.00 91.12 116 ALA A O 1
ATOM 873 N N . HIS A 1 117 ? -5.046 15.342 -5.275 1.00 88.88 117 HIS A N 1
ATOM 874 C CA . HIS A 1 117 ? -4.679 14.397 -4.211 1.00 88.88 117 HIS A CA 1
ATOM 875 C C . HIS A 1 117 ? -5.493 14.588 -2.923 1.00 88.88 117 HIS A C 1
ATOM 877 O O . HIS A 1 117 ? -5.894 13.610 -2.293 1.00 88.88 117 HIS A O 1
ATOM 883 N N . GLU A 1 118 ? -5.766 15.839 -2.550 1.00 89.88 118 GLU A N 1
ATOM 884 C CA . GLU A 1 118 ? -6.572 16.178 -1.375 1.00 89.88 118 GLU A CA 1
ATOM 885 C C . GLU A 1 118 ? -8.016 15.680 -1.521 1.00 89.88 118 GLU A C 1
ATOM 887 O O . GLU A 1 118 ? -8.536 15.005 -0.634 1.00 89.88 118 GLU A O 1
ATOM 892 N N . ILE A 1 119 ? -8.630 15.906 -2.687 1.00 91.56 119 ILE A N 1
ATOM 893 C CA . ILE A 1 119 ? -9.975 15.406 -2.991 1.00 91.56 119 ILE A CA 1
ATOM 894 C C . ILE A 1 119 ? -9.990 13.876 -3.035 1.00 91.56 119 ILE A C 1
ATOM 896 O O . ILE A 1 119 ? -10.913 13.265 -2.504 1.00 91.56 119 ILE A O 1
ATOM 900 N N . CYS A 1 120 ? -8.971 13.243 -3.626 1.00 90.69 120 CYS A N 1
ATOM 901 C CA . CYS A 1 120 ? -8.863 11.786 -3.645 1.00 90.69 120 CYS A CA 1
ATOM 902 C C . CYS A 1 120 ? -8.787 11.206 -2.231 1.00 90.69 120 CYS A C 1
ATOM 904 O O . CYS A 1 120 ? -9.467 10.230 -1.930 1.00 90.69 120 CYS A O 1
ATOM 906 N N . THR A 1 121 ? -7.988 11.831 -1.366 1.00 90.75 121 THR A N 1
ATOM 907 C CA . THR A 1 121 ? -7.837 11.421 0.033 1.00 90.75 121 THR A CA 1
ATOM 908 C C . THR A 1 121 ? -9.164 11.543 0.775 1.00 90.75 121 THR A C 1
ATOM 910 O O . THR A 1 121 ? -9.579 10.583 1.419 1.00 90.75 121 THR A O 1
ATOM 913 N N . MET A 1 122 ? -9.872 12.670 0.625 1.00 92.44 122 MET A N 1
ATOM 914 C CA . MET A 1 122 ? -11.209 12.835 1.203 1.00 92.44 122 MET A CA 1
ATOM 915 C C . MET A 1 122 ? -12.168 11.758 0.701 1.00 92.44 122 MET A C 1
ATOM 917 O O . MET A 1 122 ? -12.739 11.040 1.507 1.00 92.44 122 MET A O 1
ATOM 921 N N . LEU A 1 123 ? -12.271 11.553 -0.613 1.00 92.75 123 LEU A N 1
ATOM 922 C CA . LEU A 1 123 ? -13.172 10.548 -1.179 1.00 92.75 123 LEU A CA 1
ATOM 923 C C . LEU A 1 123 ? -12.877 9.128 -0.676 1.00 92.75 123 LEU A C 1
ATOM 925 O O . LEU A 1 123 ? -13.814 8.384 -0.402 1.00 92.75 123 LEU A O 1
ATOM 929 N N . VAL A 1 124 ? -11.604 8.745 -0.537 1.00 92.00 124 VAL A N 1
ATOM 930 C CA . VAL A 1 124 ? -11.218 7.419 -0.020 1.00 92.00 124 VAL A CA 1
ATOM 931 C C . VAL A 1 124 ? -11.547 7.271 1.463 1.00 92.00 124 VAL A C 1
ATOM 933 O O . VAL A 1 124 ? -11.941 6.191 1.898 1.00 92.00 124 VAL A O 1
ATOM 936 N N . LEU A 1 125 ? -11.372 8.332 2.247 1.00 92.56 125 LEU A N 1
ATOM 937 C CA . LEU A 1 125 ? -11.550 8.271 3.693 1.00 92.56 125 LEU A CA 1
ATOM 938 C C . LEU A 1 125 ? -13.004 8.484 4.129 1.00 92.56 125 LEU A C 1
ATOM 940 O O . LEU A 1 125 ? -13.438 7.841 5.077 1.00 92.56 125 LEU A O 1
ATOM 944 N N . THR A 1 126 ? -13.765 9.336 3.446 1.00 94.25 126 THR A N 1
ATOM 945 C CA . THR A 1 126 ? -15.104 9.787 3.874 1.00 94.25 126 THR A CA 1
ATOM 946 C C . THR A 1 126 ? -16.208 9.455 2.864 1.00 94.25 126 THR A C 1
ATOM 948 O O . THR A 1 126 ? -17.388 9.609 3.165 1.00 94.25 126 THR A O 1
ATOM 951 N N . GLY A 1 127 ? -15.864 9.007 1.650 1.00 92.06 127 GLY A N 1
ATOM 952 C CA . GLY A 1 127 ? -16.826 8.726 0.575 1.00 92.06 127 GLY A CA 1
ATOM 953 C C . GLY A 1 127 ? -17.355 9.968 -0.155 1.00 92.06 127 GLY A C 1
ATOM 954 O O . GLY A 1 127 ? -18.149 9.842 -1.087 1.00 92.06 127 GLY A O 1
ATOM 955 N N . THR A 1 128 ? -16.916 11.168 0.226 1.00 91.25 128 THR A N 1
ATOM 956 C CA . THR A 1 128 ? -17.400 12.454 -0.301 1.00 91.25 128 THR A CA 1
ATOM 957 C C . THR A 1 128 ? -16.264 13.477 -0.402 1.00 91.25 128 THR A C 1
ATOM 959 O O . THR A 1 128 ? -15.181 13.293 0.147 1.00 91.25 128 THR A O 1
ATOM 962 N N . SER A 1 129 ? -16.501 14.583 -1.105 1.00 91.25 129 SER A N 1
ATOM 963 C CA . SER A 1 129 ? -15.584 15.729 -1.171 1.00 91.25 129 SER A CA 1
ATOM 964 C C . SER A 1 129 ? -16.049 16.918 -0.322 1.00 91.25 129 SER A C 1
ATOM 966 O O . SER A 1 129 ? -15.503 18.008 -0.462 1.00 91.25 129 SER A O 1
ATOM 968 N N . SER A 1 130 ? -17.093 16.745 0.499 1.00 87.81 130 SER A N 1
ATOM 969 C CA . SER A 1 130 ? -17.696 17.824 1.298 1.00 87.81 130 SER A CA 1
ATOM 970 C C . SER A 1 130 ? -16.790 18.294 2.445 1.00 87.81 130 SER A C 1
ATOM 972 O O . SER A 1 130 ? -16.858 19.454 2.840 1.00 87.81 130 SER A O 1
ATOM 974 N N . GLY A 1 131 ? -15.961 17.390 2.980 1.00 82.00 131 GLY A N 1
ATOM 975 C CA . GLY A 1 131 ? -15.147 17.613 4.178 1.00 82.00 131 GLY A CA 1
ATOM 976 C C . GLY A 1 131 ? -15.936 17.607 5.496 1.00 82.00 131 GLY A C 1
ATOM 977 O O . GLY A 1 131 ? -15.347 17.847 6.545 1.00 82.00 131 GLY A O 1
ATOM 978 N N . PHE A 1 132 ? -17.247 17.346 5.462 1.00 88.88 132 PHE A N 1
ATOM 979 C CA . PHE A 1 132 ? -18.114 17.365 6.650 1.00 88.88 132 PHE A CA 1
ATOM 980 C C . PHE A 1 132 ? -18.463 15.975 7.185 1.00 88.88 132 PHE A C 1
ATOM 982 O O . PHE A 1 132 ? -18.924 15.857 8.319 1.00 88.88 132 PHE A O 1
ATOM 989 N N . ASP A 1 133 ? -18.258 14.937 6.379 1.00 94.06 133 ASP A N 1
ATOM 990 C CA . ASP A 1 133 ? -18.566 13.561 6.749 1.00 94.06 133 ASP A CA 1
ATOM 991 C C . ASP A 1 133 ? -17.380 12.920 7.492 1.00 94.06 133 ASP A C 1
ATOM 993 O O . ASP A 1 133 ? -16.224 13.161 7.124 1.00 94.06 133 ASP A O 1
ATOM 997 N N . PRO A 1 134 ? -17.634 12.120 8.545 1.00 94.44 134 PRO A N 1
ATOM 998 C CA . PRO A 1 134 ? -16.575 11.438 9.276 1.00 94.44 134 PRO A CA 1
ATOM 999 C C . PRO A 1 134 ? -15.875 10.416 8.379 1.00 94.44 134 PRO A C 1
ATOM 1001 O O . PRO A 1 134 ? -16.498 9.784 7.524 1.00 94.44 134 PRO A O 1
ATOM 1004 N N . ASP A 1 135 ? -14.578 10.220 8.602 1.00 94.38 135 ASP A N 1
ATOM 1005 C CA . ASP A 1 135 ? -13.851 9.158 7.921 1.00 94.38 135 ASP A CA 1
ATOM 1006 C C . ASP A 1 135 ? -14.219 7.770 8.468 1.00 94.38 135 ASP A C 1
ATOM 1008 O O . ASP A 1 135 ? -14.728 7.610 9.584 1.00 94.38 135 ASP A O 1
ATOM 1012 N N . TRP A 1 136 ? -13.981 6.735 7.664 1.00 92.56 136 TRP A N 1
ATOM 1013 C CA . TRP A 1 136 ? -14.288 5.363 8.059 1.00 92.56 136 TRP A CA 1
ATOM 1014 C C . TRP A 1 136 ? -13.558 4.920 9.351 1.00 92.56 136 TRP A C 1
ATOM 1016 O O . TRP A 1 136 ? -14.192 4.206 10.132 1.00 92.56 136 TRP A O 1
ATOM 1026 N N . PRO A 1 137 ? -12.319 5.366 9.680 1.00 92.38 137 PRO A N 1
ATOM 1027 C CA . PRO A 1 137 ? -11.727 5.142 11.001 1.00 92.38 137 PRO A CA 1
ATOM 1028 C C . PRO A 1 137 ? -12.544 5.727 12.156 1.00 92.38 137 PRO A C 1
ATOM 1030 O O . PRO A 1 137 ? -12.749 5.048 13.162 1.00 92.38 137 PRO A O 1
ATOM 1033 N N . THR A 1 138 ? -13.038 6.961 12.017 1.00 92.62 138 THR A N 1
ATOM 1034 C CA . THR A 1 138 ? -13.879 7.622 13.025 1.00 92.62 138 THR A CA 1
ATOM 1035 C C . THR A 1 138 ? -15.198 6.879 13.209 1.00 92.62 138 THR A C 1
ATOM 1037 O O . THR A 1 138 ? -15.630 6.662 14.341 1.00 92.62 138 THR A O 1
ATOM 1040 N N . ILE A 1 139 ? -15.815 6.429 12.112 1.00 93.50 139 ILE A N 1
ATOM 1041 C CA . ILE A 1 139 ? -17.045 5.625 12.152 1.00 93.50 139 ILE A CA 1
ATOM 1042 C C . ILE A 1 139 ? -16.802 4.302 12.894 1.00 93.50 139 ILE A C 1
ATOM 1044 O O . ILE A 1 139 ? -17.592 3.934 13.762 1.00 93.50 139 ILE A O 1
ATOM 1048 N N . LEU A 1 140 ? -15.702 3.603 12.594 1.00 90.44 140 LEU A N 1
ATOM 1049 C CA . LEU A 1 140 ? -15.345 2.351 13.269 1.00 90.44 140 LEU A CA 1
ATOM 1050 C C . LEU A 1 140 ? -15.066 2.554 14.761 1.00 90.44 140 LEU A C 1
ATOM 1052 O O . LEU A 1 140 ? -15.479 1.728 15.570 1.00 90.44 140 LEU A O 1
ATOM 1056 N N . ALA A 1 141 ? -14.390 3.643 15.131 1.00 87.88 141 ALA A N 1
ATOM 1057 C CA . ALA A 1 141 ? -14.124 3.964 16.528 1.00 87.88 141 ALA A CA 1
ATOM 1058 C C . ALA A 1 141 ? -15.423 4.220 17.307 1.00 87.88 141 ALA A C 1
ATOM 1060 O O . ALA A 1 141 ? -15.580 3.689 18.401 1.00 87.88 141 ALA A O 1
ATOM 1061 N N . ALA A 1 142 ? -16.364 4.969 16.724 1.00 88.56 142 ALA A N 1
ATOM 1062 C CA . ALA A 1 142 ? -17.657 5.254 17.343 1.00 88.56 142 ALA A CA 1
ATOM 1063 C C . ALA A 1 142 ? -18.564 4.015 17.457 1.00 88.56 142 ALA A C 1
ATOM 1065 O O . ALA A 1 142 ? -19.361 3.930 18.382 1.00 88.56 142 ALA A O 1
ATOM 1066 N N . ALA A 1 143 ? -18.457 3.061 16.526 1.00 85.12 143 ALA A N 1
ATOM 1067 C CA . ALA A 1 143 ? -19.218 1.809 16.557 1.00 85.12 143 ALA A CA 1
ATOM 1068 C C . ALA A 1 143 ? -18.624 0.742 17.496 1.00 85.12 143 ALA A C 1
ATOM 1070 O O . ALA A 1 143 ? -19.280 -0.263 17.766 1.00 85.12 143 ALA A O 1
ATOM 1071 N N . GLY A 1 144 ? -17.369 0.918 17.921 1.00 72.88 144 GLY A N 1
ATOM 1072 C CA . GLY A 1 144 ? -16.657 0.013 18.826 1.00 72.88 144 GLY A CA 1
ATOM 1073 C C . GLY A 1 144 ? -16.781 0.366 20.313 1.00 72.88 144 GLY A C 1
ATOM 1074 O O . GLY A 1 144 ? -16.167 -0.324 21.129 1.00 72.88 144 GLY A O 1
ATOM 1075 N N . GLU A 1 145 ? -17.519 1.427 20.652 1.00 53.38 145 GLU A N 1
ATOM 1076 C CA . GLU A 1 145 ? -18.009 1.712 22.013 1.00 53.38 145 GLU A CA 1
ATOM 1077 C C . GLU A 1 145 ? -19.361 1.030 22.264 1.00 53.38 145 GLU A C 1
ATOM 1079 O O . GLU A 1 145 ? -19.557 0.544 23.403 1.00 53.38 145 GLU A O 1
#